Protein AF-A0A8T5NN42-F1 (afdb_monomer)

pLDDT: mean 86.15, std 8.55, range [51.5, 96.31]

Solvent-accessible surface area (backbone atoms only — not comparable to full-atom values): 7713 Å² total; per-residue (Å²): 134,87,83,85,78,78,65,59,69,64,48,54,52,52,51,57,55,68,72,43,91,80,88,85,88,87,84,92,82,79,70,90,89,78,46,66,70,55,53,52,54,62,69,44,69,90,48,98,75,86,89,78,84,81,63,93,73,48,69,67,55,44,53,50,51,51,52,56,60,54,53,74,73,54,94,64,62,76,91,77,63,83,87,82,53,72,48,76,41,84,68,73,97,70,81,59,94,87,35,51,68,40,32,49,75,56,47,57,68,72,76,109

Sequence (112 aa):
MFLFINRKDETDFLEERYNKPGFDFFVIYGRRRVGKTELIKNFIKNKPHIYMLCNKGGTAANVLRLKQEKAKFVNWNNKNRKEHYAVVAKSFSVRTGHARCIDIKELDNLLA

Radius of gyration: 18.8 Å; Cα contacts (8 Å, |Δi|>4): 62; chains: 1; bounding box: 37×49×45 Å

Foldseek 3Di:
DDDDDDPPVVLVVLVVVVPDPDDDDDDDDDDPPPCSVVSVCVSCVPPDDQDADDDPPDDVVRVQVSVVSVVVPDPDPVVDDDDAAEDEDCDDPDDDPRHHYAHPVNVVVVVD

Secondary structure (DSSP, 8-state):
-----S-HHHHHHHHHHHHSSS--------STTSSHHHHHHHHHTTS--------SSHHHHHHHHHHHHHHTT--SSTTTPPP--EEEES--SS--TTSEEEEHHHHHHHH-

Structure (mmCIF, N/CA/C/O backbone):
data_AF-A0A8T5NN42-F1
#
_entry.id   AF-A0A8T5NN42-F1
#
loop_
_atom_site.group_PDB
_atom_site.id
_atom_site.type_symbol
_atom_site.label_atom_id
_atom_site.label_alt_id
_atom_site.label_comp_id
_atom_site.label_asym_id
_atom_site.label_entity_id
_atom_site.label_seq_id
_atom_site.pdbx_PDB_ins_code
_atom_site.Cartn_x
_atom_site.Cartn_y
_atom_site.Cartn_z
_atom_site.occupancy
_atom_site.B_iso_or_equiv
_atom_site.auth_seq_id
_atom_site.auth_comp_id
_atom_site.auth_asym_id
_atom_site.auth_atom_id
_atom_site.pdbx_PDB_model_num
ATOM 1 N N . MET A 1 1 ? -11.158 23.671 -0.824 1.00 51.50 1 MET A N 1
ATOM 2 C CA . MET A 1 1 ? -11.292 22.367 -1.511 1.00 51.50 1 MET A CA 1
ATOM 3 C C . MET A 1 1 ? -10.580 22.490 -2.848 1.00 51.50 1 MET A C 1
ATOM 5 O O . MET A 1 1 ? -10.953 23.364 -3.614 1.00 51.50 1 MET A O 1
ATOM 9 N N . PHE A 1 2 ? -9.502 21.737 -3.084 1.00 58.00 2 PHE A N 1
ATOM 10 C CA . PHE A 1 2 ? -8.779 21.796 -4.361 1.00 58.00 2 PHE A CA 1
ATOM 11 C C . PHE A 1 2 ? -9.553 21.011 -5.427 1.00 58.00 2 PHE A C 1
ATOM 13 O O . PHE A 1 2 ? -9.952 19.874 -5.178 1.00 58.00 2 PHE A O 1
ATOM 20 N N . LEU A 1 3 ? -9.793 21.636 -6.581 1.00 77.19 3 LEU A N 1
ATOM 21 C CA . LEU A 1 3 ? -10.424 21.017 -7.745 1.00 77.19 3 LEU A CA 1
ATOM 22 C C . LEU A 1 3 ? -9.400 20.111 -8.450 1.00 77.19 3 LEU A C 1
ATOM 24 O O . LEU A 1 3 ? -8.334 20.586 -8.841 1.00 77.19 3 LEU A O 1
ATOM 28 N N . PHE A 1 4 ? -9.709 18.821 -8.606 1.00 85.56 4 PHE A N 1
ATOM 29 C CA . PHE A 1 4 ? -8.912 17.897 -9.420 1.00 85.56 4 PHE A CA 1
ATOM 30 C C . PHE A 1 4 ? -9.387 17.994 -10.873 1.00 85.56 4 PHE A C 1
ATOM 32 O O . PHE A 1 4 ? -10.545 17.707 -11.163 1.00 85.56 4 PHE A O 1
ATOM 39 N N . ILE A 1 5 ? -8.517 18.469 -11.766 1.00 87.19 5 ILE A N 1
ATOM 40 C CA . ILE A 1 5 ? -8.854 18.766 -13.165 1.00 87.19 5 ILE A CA 1
ATOM 41 C C . ILE A 1 5 ? -8.226 17.708 -14.077 1.00 87.19 5 ILE A C 1
ATOM 43 O O . ILE A 1 5 ? -7.063 17.344 -13.888 1.00 87.19 5 ILE A O 1
ATOM 47 N N . ASN A 1 6 ? -8.964 17.315 -15.123 1.00 90.94 6 ASN A N 1
ATOM 48 C CA . ASN A 1 6 ? -8.556 16.316 -16.118 1.00 90.94 6 ASN A CA 1
ATOM 49 C C . ASN A 1 6 ? -8.407 14.903 -15.501 1.00 90.94 6 ASN A C 1
ATOM 51 O O . ASN A 1 6 ? -8.861 14.671 -14.383 1.00 90.94 6 ASN A O 1
ATOM 55 N N . ARG A 1 7 ? -7.801 13.955 -16.232 1.00 94.06 7 ARG A N 1
ATOM 56 C CA . ARG A 1 7 ? -7.585 12.551 -15.829 1.00 94.06 7 ARG A CA 1
ATOM 57 C C . ARG A 1 7 ? -8.864 11.723 -15.690 1.00 94.06 7 ARG A C 1
ATOM 59 O O . ARG A 1 7 ? -8.936 10.835 -14.839 1.00 94.06 7 ARG A O 1
ATOM 66 N N . LYS A 1 8 ? -9.892 12.052 -16.478 1.00 94.06 8 LYS A N 1
ATOM 67 C CA . LYS A 1 8 ? -11.183 11.362 -16.418 1.00 94.06 8 LYS A CA 1
ATOM 68 C C . LYS A 1 8 ? -11.018 9.885 -16.769 1.00 94.06 8 LYS A C 1
ATOM 70 O O . LYS A 1 8 ? -11.383 9.051 -15.957 1.00 94.06 8 LYS A O 1
ATOM 75 N N . ASP A 1 9 ? -10.349 9.585 -17.879 1.00 95.38 9 ASP A N 1
ATOM 76 C CA . ASP A 1 9 ? -10.142 8.209 -18.338 1.00 95.38 9 ASP A CA 1
ATOM 77 C C . ASP A 1 9 ? -9.370 7.365 -17.311 1.00 95.38 9 ASP A C 1
ATOM 79 O O . ASP A 1 9 ? -9.771 6.246 -16.998 1.00 95.38 9 ASP A O 1
ATOM 83 N N . GLU A 1 10 ? -8.287 7.896 -16.724 1.00 95.88 10 GLU A N 1
ATOM 84 C CA . GLU A 1 10 ? -7.537 7.163 -15.697 1.00 95.88 10 GLU A CA 1
ATOM 85 C C . GLU A 1 10 ? -8.329 6.995 -14.398 1.00 95.88 10 GLU A C 1
ATOM 87 O O . GLU A 1 10 ? -8.187 5.975 -13.725 1.00 95.88 10 GLU A O 1
ATOM 92 N N . THR A 1 11 ? -9.143 7.986 -14.027 1.00 94.75 11 THR A N 1
ATOM 93 C CA . THR A 1 11 ? -9.990 7.905 -12.831 1.00 94.75 11 THR A CA 1
ATOM 94 C C . THR A 1 11 ? -11.099 6.880 -13.037 1.00 94.75 11 THR A C 1
ATOM 96 O O . THR A 1 11 ? -11.238 5.983 -12.211 1.00 94.75 11 THR A O 1
ATOM 99 N N . ASP A 1 12 ? -11.817 6.954 -14.158 1.00 95.56 12 ASP A N 1
ATOM 100 C CA . ASP A 1 12 ? -12.903 6.039 -14.514 1.00 95.56 12 ASP A CA 1
ATOM 101 C C . ASP A 1 12 ? -12.386 4.593 -14.592 1.00 95.56 12 ASP A C 1
ATOM 103 O O . ASP A 1 12 ? -12.996 3.692 -14.019 1.00 95.56 12 ASP A O 1
ATOM 107 N N . PHE A 1 13 ? -11.202 4.377 -15.180 1.00 95.56 13 PHE A N 1
ATOM 108 C CA . PHE A 1 13 ? -10.538 3.071 -15.182 1.00 95.56 13 PHE A CA 1
ATOM 109 C C . PHE A 1 13 ? -10.274 2.547 -13.761 1.00 95.56 13 PHE A C 1
ATOM 111 O O . PHE A 1 13 ? -10.570 1.391 -13.458 1.00 95.56 13 PHE A O 1
ATOM 118 N N . LEU A 1 14 ? -9.718 3.374 -12.868 1.00 95.69 14 LEU A N 1
ATOM 119 C CA . LEU A 1 14 ? -9.429 2.957 -11.492 1.00 95.69 14 LEU A CA 1
ATOM 120 C C . LEU A 1 14 ? -10.711 2.669 -10.692 1.00 95.69 14 LEU A C 1
ATOM 122 O O . LEU A 1 14 ? -10.729 1.718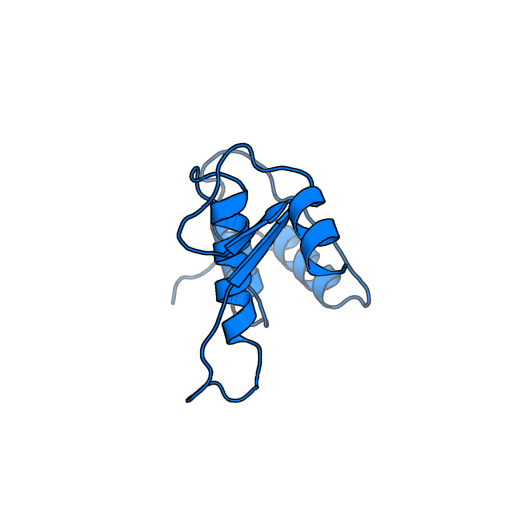 -9.910 1.00 95.69 14 LEU A O 1
ATOM 126 N N . GLU A 1 15 ? -11.777 3.453 -10.882 1.00 95.56 15 GLU A N 1
ATOM 127 C CA . GLU A 1 15 ? -13.084 3.214 -10.250 1.00 95.56 15 GLU A CA 1
ATOM 128 C C . GLU A 1 15 ? -13.736 1.927 -10.757 1.00 95.56 15 GLU A C 1
ATOM 130 O O . GLU A 1 15 ? -14.215 1.119 -9.961 1.00 95.56 15 GLU A O 1
ATOM 135 N N . GLU A 1 16 ? -13.737 1.705 -12.072 1.00 96.00 16 GLU A N 1
ATOM 136 C CA . GLU A 1 16 ? -14.290 0.494 -12.676 1.00 96.00 16 GLU A CA 1
ATOM 137 C C . GLU A 1 16 ? -13.622 -0.752 -12.089 1.00 96.00 16 GLU A C 1
ATOM 139 O O . GLU A 1 16 ? -14.295 -1.703 -11.691 1.00 96.00 16 GLU A O 1
ATOM 144 N N . ARG A 1 17 ? -12.290 -0.732 -11.985 1.00 95.81 17 ARG A N 1
ATOM 145 C CA . ARG A 1 17 ? -11.527 -1.840 -11.413 1.00 95.81 17 ARG A CA 1
ATOM 146 C C . ARG A 1 17 ? -11.755 -2.020 -9.918 1.00 95.81 17 ARG A C 1
ATOM 148 O O . ARG A 1 17 ? -11.900 -3.149 -9.470 1.00 95.81 17 ARG A O 1
ATOM 155 N N . TYR A 1 18 ? -11.837 -0.933 -9.154 1.00 95.06 18 TYR A N 1
ATOM 156 C CA . TYR A 1 18 ? -12.109 -1.000 -7.716 1.00 95.06 18 TYR A CA 1
ATOM 157 C C . TYR A 1 18 ? -13.461 -1.644 -7.389 1.00 95.06 18 TYR A C 1
ATOM 159 O O . TYR A 1 18 ? -13.580 -2.342 -6.385 1.00 95.06 18 TYR A O 1
ATOM 167 N N . ASN A 1 19 ? -14.471 -1.417 -8.232 1.00 94.88 19 ASN A N 1
ATOM 168 C CA . ASN A 1 19 ? -15.818 -1.950 -8.031 1.00 94.88 19 ASN A CA 1
ATOM 169 C C . ASN A 1 19 ? -15.992 -3.390 -8.542 1.00 94.88 19 ASN A C 1
ATOM 171 O O . ASN A 1 19 ? -17.017 -4.017 -8.269 1.00 94.88 19 ASN A O 1
ATOM 175 N N . LYS A 1 20 ? -15.017 -3.931 -9.282 1.00 96.31 20 LYS A N 1
ATOM 176 C CA . LYS A 1 20 ? -15.047 -5.323 -9.736 1.00 96.31 20 LYS A CA 1
ATOM 177 C C . LYS A 1 20 ? -14.664 -6.273 -8.595 1.00 96.31 20 LYS A C 1
ATOM 179 O O . LYS A 1 20 ? -13.766 -5.969 -7.811 1.00 96.31 20 LYS A O 1
ATOM 184 N N . PRO A 1 21 ? -15.313 -7.446 -8.497 1.00 94.50 21 PRO A N 1
ATOM 185 C CA . PRO A 1 21 ? -14.908 -8.456 -7.534 1.00 94.50 21 PRO A CA 1
ATOM 186 C C . PRO A 1 21 ? -13.530 -9.015 -7.903 1.00 94.50 21 PRO A C 1
ATOM 188 O O . PRO A 1 21 ? -13.226 -9.230 -9.076 1.00 94.50 21 PRO A O 1
ATOM 191 N N . GLY A 1 22 ? -12.722 -9.313 -6.889 1.00 94.06 22 GLY A N 1
ATOM 192 C CA . GLY A 1 22 ? -11.399 -9.908 -7.058 1.00 94.06 22 GLY A CA 1
ATOM 193 C C . GLY A 1 22 ? -10.261 -8.980 -6.642 1.00 94.06 22 GLY A C 1
ATOM 194 O O . GLY A 1 22 ? -10.466 -7.945 -6.013 1.00 94.06 22 GLY A O 1
ATOM 195 N N . PHE A 1 23 ? -9.038 -9.410 -6.946 1.00 93.81 23 PHE A N 1
ATOM 196 C CA . PHE A 1 23 ? -7.821 -8.659 -6.666 1.00 93.81 23 PHE A CA 1
ATOM 197 C C . PHE A 1 23 ? -7.241 -8.118 -7.967 1.00 93.81 23 PHE A C 1
ATOM 199 O O . PHE A 1 23 ? -7.008 -8.881 -8.902 1.00 93.81 23 PHE A O 1
ATOM 206 N N . ASP A 1 24 ? -6.934 -6.825 -7.972 1.00 93.94 24 ASP A N 1
ATOM 207 C CA . ASP A 1 24 ? -6.219 -6.166 -9.054 1.00 93.94 24 ASP A CA 1
ATOM 208 C C . ASP A 1 24 ? -4.924 -5.526 -8.537 1.00 93.94 24 ASP A C 1
ATOM 210 O O . ASP A 1 24 ? -4.870 -4.944 -7.449 1.00 93.94 24 ASP A O 1
ATOM 214 N N . PHE A 1 25 ? -3.874 -5.601 -9.356 1.00 94.31 25 PHE A N 1
ATOM 215 C CA . PHE A 1 25 ? -2.586 -4.969 -9.095 1.00 94.31 25 PHE A CA 1
ATOM 216 C C . PHE A 1 25 ? -2.237 -3.985 -10.212 1.00 94.31 25 PHE A C 1
ATOM 218 O O . PHE A 1 25 ? -2.161 -4.360 -11.381 1.00 94.31 25 PHE A O 1
ATOM 225 N N . PHE A 1 26 ? -1.973 -2.730 -9.840 1.00 92.44 26 PHE A N 1
ATOM 226 C CA . PHE A 1 26 ? -1.668 -1.654 -10.783 1.00 92.44 26 PHE A CA 1
ATOM 227 C C . PHE A 1 26 ? -0.279 -1.069 -10.558 1.00 92.44 26 PHE A C 1
ATOM 229 O O . PHE A 1 26 ? 0.143 -0.821 -9.428 1.00 92.44 26 PHE A O 1
ATOM 236 N N . VAL A 1 27 ? 0.391 -0.745 -11.663 1.00 93.19 27 VAL A N 1
ATOM 237 C CA . VAL A 1 27 ? 1.631 0.035 -11.670 1.00 93.19 27 VAL A CA 1
ATOM 238 C C . VAL A 1 27 ? 1.366 1.357 -12.384 1.00 93.19 27 VAL A C 1
ATOM 240 O O . VAL A 1 27 ? 1.197 1.394 -13.599 1.00 93.19 27 VAL A O 1
ATOM 243 N N . ILE A 1 28 ? 1.352 2.462 -11.636 1.00 93.62 28 ILE A N 1
ATOM 244 C CA . ILE A 1 28 ? 1.175 3.812 -12.192 1.00 93.62 28 ILE A CA 1
ATOM 245 C C . ILE A 1 28 ? 2.554 4.450 -12.386 1.00 93.62 28 ILE A C 1
ATOM 247 O O . ILE A 1 28 ? 3.235 4.811 -11.422 1.00 93.62 28 ILE A O 1
ATOM 251 N N . TYR A 1 29 ? 2.969 4.627 -13.640 1.00 95.31 29 TYR A N 1
ATOM 252 C CA . TYR A 1 29 ? 4.289 5.146 -14.009 1.00 95.31 29 TYR A CA 1
ATOM 253 C C . TYR A 1 29 ? 4.198 6.376 -14.926 1.00 95.31 29 TYR A C 1
ATOM 255 O O . TYR A 1 29 ? 3.125 6.787 -15.353 1.00 95.31 29 TYR A O 1
ATOM 263 N N . GLY A 1 30 ? 5.330 7.053 -15.148 1.00 94.75 30 GLY A N 1
ATOM 264 C CA . GLY A 1 30 ? 5.414 8.233 -16.019 1.00 94.75 30 GLY A CA 1
ATOM 265 C C . GLY A 1 30 ? 6.442 9.262 -15.548 1.00 94.75 30 GLY A C 1
ATOM 266 O O . GLY A 1 30 ? 7.066 9.099 -14.495 1.00 94.75 30 GLY A O 1
ATOM 267 N N . ARG A 1 31 ? 6.588 10.375 -16.277 1.00 95.88 31 ARG A N 1
ATOM 268 C CA . ARG A 1 31 ? 7.576 11.436 -15.986 1.00 95.88 31 ARG A CA 1
ATOM 269 C C . ARG A 1 31 ? 7.377 12.084 -14.607 1.00 95.88 31 ARG A C 1
ATOM 271 O O . ARG A 1 31 ? 6.298 12.036 -14.008 1.00 95.88 31 ARG A O 1
ATOM 278 N N . ARG A 1 32 ? 8.429 12.697 -14.060 1.00 93.56 32 ARG A N 1
ATOM 279 C CA . ARG A 1 32 ? 8.352 13.416 -12.777 1.00 93.56 32 ARG A CA 1
ATOM 280 C C . ARG A 1 32 ? 7.368 14.589 -12.894 1.00 93.56 32 ARG A C 1
ATOM 282 O O . ARG A 1 32 ? 7.387 15.289 -13.895 1.00 93.56 32 ARG A O 1
ATOM 289 N N . ARG A 1 33 ? 6.551 14.812 -11.857 1.00 92.56 33 ARG A N 1
ATOM 290 C CA . ARG A 1 33 ? 5.572 15.918 -11.744 1.00 92.56 33 ARG A CA 1
ATOM 291 C C . ARG A 1 33 ? 4.352 15.887 -12.681 1.00 92.56 33 ARG A C 1
ATOM 293 O O . ARG A 1 33 ? 3.594 16.839 -12.681 1.00 92.56 33 ARG A O 1
ATOM 300 N N . VAL A 1 34 ? 4.070 14.781 -13.371 1.00 94.00 34 VAL A N 1
ATOM 301 C CA . VAL A 1 34 ? 2.837 14.646 -14.190 1.00 94.00 34 VAL A CA 1
ATOM 302 C C . VAL A 1 34 ? 1.541 14.442 -13.379 1.00 94.00 34 VAL A C 1
ATOM 304 O O . VAL A 1 34 ? 0.503 14.136 -13.953 1.00 94.00 34 VAL A O 1
ATOM 307 N N . GLY A 1 35 ? 1.592 14.549 -12.048 1.00 93.19 35 GLY A N 1
ATOM 308 C CA . GLY A 1 35 ? 0.404 14.427 -11.192 1.00 93.19 35 GLY A CA 1
ATOM 309 C C . GLY A 1 35 ? 0.027 13.009 -10.744 1.00 93.19 35 GLY A C 1
ATOM 310 O O . GLY A 1 35 ? -1.028 12.841 -10.154 1.00 93.19 35 GLY A O 1
ATOM 311 N N . LYS A 1 36 ? 0.878 11.988 -10.938 1.00 95.00 36 LYS A N 1
ATOM 312 C CA . LYS A 1 36 ? 0.583 10.593 -10.515 1.00 95.00 36 LYS A CA 1
ATOM 313 C C . LYS A 1 36 ? 0.192 10.465 -9.040 1.00 95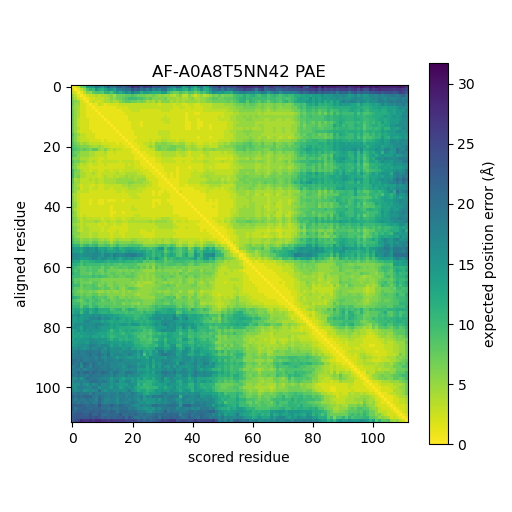.00 36 LYS A C 1
ATOM 315 O O . LYS A 1 36 ? -0.764 9.785 -8.701 1.00 95.00 36 LYS A O 1
ATOM 320 N N . THR A 1 37 ? 0.950 11.115 -8.158 1.00 92.38 37 THR A N 1
ATOM 321 C CA . THR A 1 37 ? 0.669 11.100 -6.716 1.00 92.38 37 THR A CA 1
ATOM 322 C C . THR A 1 37 ? -0.671 11.756 -6.407 1.00 92.38 37 THR A C 1
ATOM 324 O O . THR A 1 37 ? -1.374 11.290 -5.521 1.00 92.38 37 THR A O 1
ATOM 327 N N . GLU A 1 38 ? -1.027 12.806 -7.146 1.00 93.56 38 GLU A N 1
ATOM 328 C CA . GLU A 1 38 ? -2.296 13.503 -6.957 1.00 93.56 38 GLU A CA 1
ATOM 329 C C . GLU A 1 38 ? -3.475 12.662 -7.452 1.00 93.56 38 GLU A C 1
ATOM 331 O O . GLU A 1 38 ? -4.471 12.555 -6.747 1.00 93.56 38 GLU A O 1
ATOM 336 N N . LEU A 1 39 ? -3.317 11.968 -8.586 1.00 94.75 39 LEU A N 1
ATOM 337 C CA . LEU A 1 39 ? -4.291 10.991 -9.080 1.00 94.75 39 LEU A CA 1
ATOM 338 C C . LEU A 1 39 ? -4.593 9.920 -8.023 1.00 94.75 39 LEU A C 1
ATOM 340 O O . LEU A 1 39 ? -5.752 9.701 -7.687 1.00 94.75 39 LEU A O 1
ATOM 344 N N . ILE A 1 40 ? -3.554 9.303 -7.445 1.00 94.62 40 ILE A N 1
ATOM 345 C CA . ILE A 1 40 ? -3.720 8.276 -6.404 1.00 94.62 40 ILE A CA 1
ATOM 346 C C . ILE A 1 40 ? -4.418 8.857 -5.170 1.00 94.62 40 ILE A C 1
ATOM 348 O O . ILE A 1 40 ? -5.364 8.258 -4.668 1.00 94.62 40 ILE A O 1
ATOM 352 N N . LYS A 1 41 ? -3.974 10.023 -4.680 1.00 93.44 41 LYS A N 1
ATOM 353 C CA . LYS A 1 41 ? -4.568 10.674 -3.503 1.00 93.44 41 LYS A CA 1
ATOM 354 C C . LYS A 1 41 ? -6.038 11.021 -3.709 1.00 93.44 41 LYS A C 1
ATOM 356 O O . LYS A 1 41 ? -6.823 10.855 -2.780 1.00 93.44 41 LYS A O 1
ATOM 361 N N . ASN A 1 42 ? -6.403 11.495 -4.897 1.00 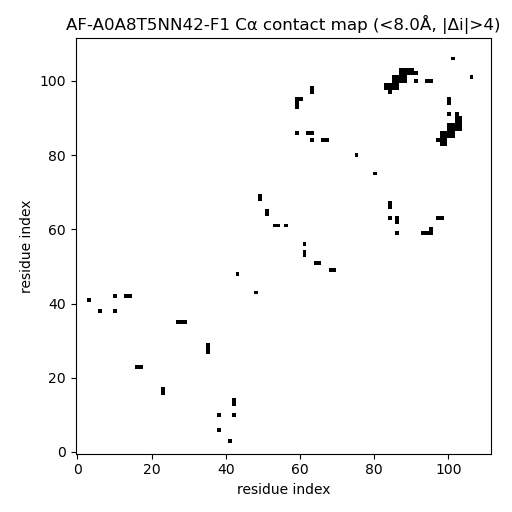93.94 42 ASN A N 1
ATOM 362 C CA . ASN A 1 42 ? -7.789 11.808 -5.208 1.00 93.94 42 ASN A CA 1
ATOM 363 C C . ASN A 1 42 ? -8.641 10.533 -5.283 1.00 93.94 42 ASN A C 1
ATOM 365 O O . ASN A 1 42 ? -9.677 10.457 -4.629 1.00 93.94 42 ASN A O 1
ATOM 369 N N . PHE A 1 43 ? -8.155 9.504 -5.986 1.00 94.25 43 PHE A N 1
ATOM 370 C CA . PHE A 1 43 ? -8.834 8.213 -6.119 1.00 94.25 43 PHE A CA 1
ATOM 371 C C . PHE A 1 43 ? -9.133 7.553 -4.760 1.00 94.25 43 PHE A C 1
ATOM 373 O O . PHE A 1 43 ? -10.244 7.077 -4.530 1.00 94.25 43 PHE A O 1
ATOM 380 N N . ILE A 1 44 ? -8.179 7.548 -3.824 1.00 94.56 44 ILE A N 1
ATOM 381 C CA . ILE A 1 44 ? -8.349 6.864 -2.529 1.00 94.56 44 ILE A CA 1
ATOM 382 C C . ILE A 1 44 ? -9.142 7.669 -1.489 1.00 94.56 44 ILE A C 1
ATOM 384 O O . ILE A 1 44 ? -9.564 7.101 -0.485 1.00 94.56 44 ILE A O 1
ATOM 388 N N . LYS A 1 45 ? -9.347 8.979 -1.690 1.00 91.81 45 LYS A N 1
ATOM 389 C CA . LYS A 1 45 ? -9.812 9.925 -0.656 1.00 91.81 45 LYS A CA 1
ATOM 390 C C . LYS A 1 45 ? -11.070 9.482 0.101 1.00 91.81 45 LYS A C 1
ATOM 392 O O . LYS A 1 45 ? -11.142 9.681 1.308 1.00 91.81 45 LYS A O 1
ATOM 397 N N . ASN A 1 46 ? -12.030 8.878 -0.595 1.00 90.44 46 ASN A N 1
ATOM 398 C CA . ASN A 1 46 ? -13.316 8.455 -0.028 1.00 90.44 46 ASN A CA 1
ATOM 399 C C . ASN A 1 46 ? -13.452 6.928 0.062 1.00 90.44 46 ASN A C 1
ATOM 401 O O . ASN A 1 46 ? -14.562 6.405 0.103 1.00 90.44 46 ASN A O 1
ATOM 405 N N . LYS A 1 47 ? -12.330 6.205 0.056 1.00 93.69 47 LYS A N 1
ATOM 406 C CA . LYS A 1 47 ? -12.297 4.741 0.081 1.00 93.69 47 LYS A CA 1
ATOM 407 C C . LYS A 1 47 ? -11.519 4.249 1.297 1.00 93.69 47 LYS A C 1
ATOM 409 O O . LYS A 1 47 ? -10.555 4.909 1.685 1.00 93.69 47 LYS A O 1
ATOM 414 N N . PRO A 1 48 ? -11.853 3.092 1.888 1.00 90.75 48 PRO A N 1
ATOM 415 C CA . PRO A 1 48 ? -10.977 2.442 2.856 1.00 90.75 48 PRO A CA 1
ATOM 416 C C . PRO A 1 48 ? -9.628 2.123 2.199 1.00 90.75 48 PRO A C 1
ATOM 418 O O . PRO A 1 48 ? -9.571 1.388 1.215 1.00 90.75 48 PRO A O 1
ATOM 421 N N . HIS A 1 49 ? -8.541 2.698 2.711 1.00 91.38 49 HIS A N 1
ATOM 422 C CA . HIS A 1 49 ? -7.219 2.538 2.112 1.00 91.38 49 HIS A CA 1
ATOM 423 C C . HIS A 1 49 ? -6.099 2.613 3.150 1.00 91.38 49 HIS A C 1
ATOM 425 O O . HIS A 1 49 ? -6.2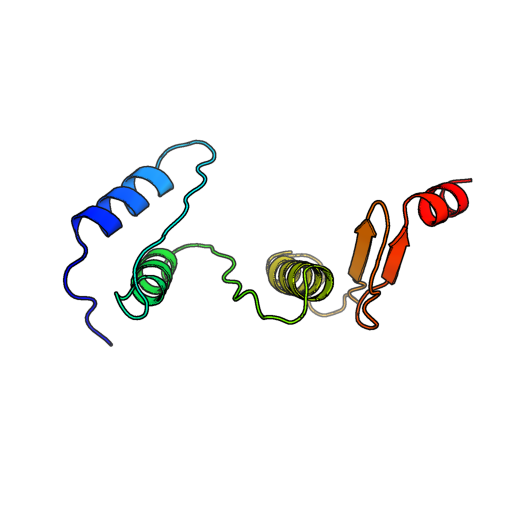22 3.259 4.189 1.00 91.38 49 HIS A O 1
ATOM 431 N N . ILE A 1 50 ? -4.966 1.997 2.815 1.00 90.06 50 ILE A N 1
ATOM 432 C CA . ILE A 1 50 ? -3.686 2.210 3.492 1.00 90.06 50 ILE A CA 1
ATOM 433 C C . ILE A 1 50 ? -2.783 2.937 2.498 1.00 90.06 50 ILE A C 1
ATOM 435 O O . ILE A 1 50 ? -2.416 2.378 1.466 1.00 90.06 50 ILE A O 1
ATOM 439 N N . TYR A 1 51 ? -2.431 4.190 2.791 1.00 88.75 51 TYR A N 1
ATOM 440 C CA . TYR A 1 51 ? -1.500 4.964 1.971 1.00 88.75 51 TYR A CA 1
ATOM 441 C C . TYR A 1 51 ? -0.102 4.927 2.579 1.00 88.75 51 TYR A C 1
ATOM 443 O O . TYR A 1 51 ? 0.107 5.337 3.721 1.00 88.75 51 TYR A O 1
ATOM 451 N N . MET A 1 52 ? 0.877 4.483 1.795 1.00 85.38 52 MET A N 1
ATOM 452 C CA . MET A 1 52 ? 2.258 4.383 2.239 1.00 85.38 52 MET A CA 1
ATOM 453 C C . MET A 1 52 ? 3.208 5.029 1.235 1.00 85.38 52 MET A C 1
ATOM 455 O O . MET A 1 52 ? 3.197 4.718 0.047 1.00 85.38 52 MET A O 1
ATOM 459 N N . LEU A 1 53 ? 4.083 5.900 1.738 1.00 83.31 53 LEU A N 1
ATOM 460 C CA . LEU A 1 53 ? 5.177 6.469 0.963 1.00 83.31 53 LEU A CA 1
ATOM 461 C C . LEU A 1 53 ? 6.466 5.707 1.272 1.00 83.31 53 LEU A C 1
ATOM 463 O O . LEU A 1 53 ? 7.030 5.854 2.359 1.00 83.31 53 LEU A O 1
ATOM 467 N N . CYS A 1 54 ? 6.927 4.903 0.314 1.00 78.50 54 CYS A N 1
ATOM 468 C CA . CYS A 1 54 ? 8.223 4.242 0.412 1.00 78.50 54 CYS A CA 1
ATOM 469 C C . CYS A 1 54 ? 9.331 5.297 0.371 1.00 78.50 54 CYS A C 1
ATOM 471 O O . CYS A 1 54 ? 9.407 6.098 -0.564 1.00 78.50 54 CYS A O 1
ATOM 473 N N . ASN A 1 55 ? 10.186 5.309 1.389 1.00 75.00 55 ASN A N 1
ATOM 474 C CA . ASN A 1 55 ? 11.358 6.177 1.423 1.00 75.00 55 ASN A CA 1
ATOM 475 C C . ASN A 1 55 ? 12.629 5.376 1.091 1.00 75.00 55 ASN A C 1
ATOM 477 O O . ASN A 1 55 ? 12.602 4.151 0.950 1.00 75.00 55 ASN A O 1
ATOM 481 N N . LYS A 1 56 ? 13.765 6.075 0.986 1.00 75.69 56 LYS A N 1
ATOM 482 C CA . LYS A 1 56 ? 15.082 5.462 0.746 1.00 75.69 56 LYS A CA 1
ATOM 483 C C . LYS A 1 56 ? 15.634 4.678 1.954 1.00 75.69 56 LYS A C 1
ATOM 485 O O . LYS A 1 56 ? 16.755 4.199 1.883 1.00 75.69 56 LYS A O 1
ATOM 490 N N . GLY A 1 57 ? 14.875 4.525 3.043 1.00 67.00 57 GLY A N 1
ATOM 491 C CA . GLY A 1 57 ? 15.299 3.867 4.287 1.00 67.00 57 GLY A CA 1
ATOM 492 C C . GLY A 1 57 ? 15.378 2.336 4.228 1.00 67.00 57 GLY A C 1
ATOM 493 O O . GLY A 1 57 ? 15.483 1.694 5.268 1.00 67.00 57 GLY A O 1
ATOM 494 N N . GLY A 1 58 ? 15.314 1.740 3.033 1.00 74.06 58 GLY A N 1
ATOM 495 C CA . GLY A 1 58 ? 15.400 0.294 2.824 1.00 74.06 58 GLY A CA 1
ATOM 496 C C . GLY A 1 58 ? 14.091 -0.469 3.068 1.00 74.06 58 GLY A C 1
ATOM 497 O O . GLY A 1 58 ? 13.118 0.041 3.628 1.00 74.06 58 GLY A O 1
ATOM 498 N N . THR A 1 59 ? 14.052 -1.723 2.610 1.00 74.38 59 THR A N 1
ATOM 499 C CA . THR A 1 59 ? 12.847 -2.571 2.630 1.00 74.38 59 THR A CA 1
ATOM 500 C C . THR A 1 59 ? 12.327 -2.822 4.042 1.00 74.38 59 THR A C 1
ATOM 502 O O . THR A 1 59 ? 11.126 -2.716 4.265 1.00 74.38 59 THR A O 1
ATOM 505 N N . ALA A 1 60 ? 13.203 -3.099 5.012 1.00 73.38 60 ALA A N 1
ATOM 506 C CA . ALA A 1 60 ? 12.792 -3.424 6.380 1.00 73.38 60 ALA A CA 1
ATOM 507 C C . ALA A 1 60 ? 12.042 -2.266 7.062 1.00 73.38 60 ALA A C 1
ATOM 509 O O . ALA A 1 60 ? 10.979 -2.477 7.646 1.00 73.38 60 ALA A O 1
ATOM 510 N N . ALA A 1 61 ? 12.549 -1.035 6.932 1.00 76.19 61 ALA A N 1
ATOM 511 C CA . ALA A 1 61 ? 11.900 0.153 7.486 1.00 76.19 61 ALA A CA 1
ATOM 512 C C . ALA A 1 61 ? 10.536 0.413 6.827 1.00 76.19 61 ALA A C 1
ATOM 514 O O . ALA A 1 61 ? 9.554 0.711 7.505 1.00 76.19 61 ALA A O 1
ATOM 515 N N . ASN A 1 62 ? 10.462 0.237 5.505 1.00 81.00 62 ASN A N 1
ATOM 516 C CA . ASN A 1 62 ? 9.220 0.351 4.751 1.00 81.00 62 ASN A CA 1
ATOM 517 C C . ASN A 1 62 ? 8.195 -0.717 5.199 1.00 81.00 62 ASN A C 1
ATOM 519 O O . ASN A 1 62 ? 7.061 -0.380 5.535 1.00 81.00 62 ASN A O 1
ATOM 523 N N . VAL A 1 63 ? 8.592 -1.988 5.303 1.00 81.94 63 VAL A N 1
ATOM 524 C CA . VAL A 1 63 ? 7.712 -3.074 5.774 1.00 81.94 63 VAL A CA 1
ATOM 525 C C . VAL A 1 63 ? 7.206 -2.811 7.190 1.00 81.94 63 VAL A C 1
ATOM 527 O O . VAL A 1 63 ? 6.023 -3.008 7.462 1.00 81.94 63 VAL A O 1
ATOM 530 N N . LEU A 1 64 ? 8.067 -2.344 8.094 1.00 82.50 64 LEU A N 1
ATOM 531 C CA . LEU A 1 64 ? 7.650 -2.016 9.452 1.00 82.50 64 LEU A CA 1
ATOM 532 C C . LEU A 1 64 ? 6.602 -0.901 9.469 1.00 82.50 64 LEU A C 1
ATOM 534 O O . LEU A 1 64 ? 5.566 -1.041 10.117 1.00 82.50 64 LEU A O 1
ATOM 538 N N . ARG A 1 65 ? 6.834 0.172 8.709 1.00 83.88 65 ARG A N 1
ATOM 539 C CA . ARG A 1 65 ? 5.876 1.271 8.593 1.00 83.88 65 ARG A CA 1
ATOM 540 C C . ARG A 1 65 ? 4.527 0.786 8.062 1.00 83.88 65 ARG A C 1
ATOM 542 O O . ARG A 1 65 ? 3.493 1.177 8.591 1.00 83.88 65 ARG A O 1
ATOM 549 N N . LEU A 1 66 ? 4.526 -0.107 7.070 1.00 86.06 66 LEU A N 1
ATOM 550 C CA . LEU A 1 66 ? 3.293 -0.722 6.574 1.00 86.06 66 LEU A CA 1
ATOM 551 C C . LEU A 1 66 ? 2.555 -1.487 7.680 1.00 86.06 66 LEU A C 1
ATOM 553 O O . LEU A 1 66 ? 1.339 -1.357 7.807 1.00 86.06 66 LEU A O 1
ATOM 557 N N . LYS A 1 67 ? 3.279 -2.275 8.488 1.00 84.44 67 LYS A N 1
ATOM 558 C CA . LYS A 1 67 ? 2.685 -3.021 9.607 1.00 84.44 67 LYS A CA 1
ATOM 559 C C . LYS A 1 67 ? 2.064 -2.086 10.643 1.00 84.44 67 LYS A C 1
ATOM 561 O O . LYS A 1 67 ? 0.958 -2.364 11.096 1.00 84.44 67 LYS A O 1
ATOM 566 N N . GLN A 1 68 ? 2.739 -0.985 10.969 1.00 84.69 68 GLN A N 1
ATOM 567 C CA . GLN A 1 68 ? 2.237 0.029 11.899 1.00 84.69 68 GLN A CA 1
ATOM 568 C C . GLN A 1 68 ? 0.965 0.707 11.383 1.00 84.69 68 GLN A C 1
ATOM 570 O O . GLN A 1 68 ? -0.011 0.829 12.118 1.00 84.69 68 GLN A O 1
ATOM 575 N N . GLU A 1 69 ? 0.929 1.096 10.106 1.00 86.81 69 GLU A N 1
ATOM 576 C CA . GLU A 1 69 ? -0.281 1.676 9.513 1.00 86.81 69 GLU A CA 1
ATOM 577 C C . GLU A 1 69 ? -1.430 0.665 9.469 1.00 86.81 69 GLU A C 1
ATOM 579 O O . GLU A 1 69 ? -2.555 1.003 9.828 1.00 86.81 69 GLU A O 1
ATOM 584 N N . LYS A 1 70 ? -1.152 -0.596 9.116 1.00 87.50 70 LYS A N 1
ATOM 585 C CA . LYS A 1 70 ? -2.159 -1.665 9.106 1.00 87.50 70 LYS A CA 1
ATOM 586 C C . LYS A 1 70 ? -2.743 -1.926 10.498 1.00 87.50 70 LYS A C 1
ATOM 588 O O . LYS A 1 70 ? -3.948 -2.139 10.611 1.00 87.50 70 LYS A O 1
ATOM 593 N N . ALA A 1 71 ? -1.921 -1.906 11.549 1.00 86.69 71 ALA A N 1
ATOM 594 C CA . ALA A 1 71 ? -2.362 -2.185 12.917 1.00 86.69 71 ALA A CA 1
ATOM 595 C C . ALA A 1 71 ? -3.481 -1.236 13.382 1.00 86.69 71 ALA A C 1
ATOM 597 O O . ALA A 1 71 ? -4.404 -1.674 14.070 1.00 86.69 71 ALA A O 1
ATOM 598 N N . LYS A 1 72 ? -3.471 0.027 12.933 1.00 83.62 72 LYS A N 1
ATOM 599 C CA . LYS A 1 72 ? -4.505 1.029 13.256 1.00 83.62 72 LYS A CA 1
ATOM 600 C C . LYS A 1 72 ? -5.915 0.621 12.813 1.00 83.62 72 LYS A C 1
ATOM 602 O O . LYS A 1 72 ? -6.886 1.056 13.422 1.00 83.62 72 LYS A O 1
ATOM 607 N N . PHE A 1 73 ? -6.031 -0.224 11.788 1.00 85.50 73 PHE A N 1
ATOM 608 C CA . PHE A 1 73 ? -7.313 -0.707 11.266 1.00 85.50 73 PHE A CA 1
ATOM 609 C C . PHE A 1 73 ? -7.816 -1.979 11.967 1.00 85.50 73 PHE A C 1
ATOM 611 O O . PHE A 1 73 ? -8.927 -2.430 11.699 1.00 85.50 73 PHE A O 1
ATOM 618 N N . VAL A 1 74 ? -7.028 -2.571 12.870 1.00 86.81 74 VAL A N 1
ATOM 619 C CA . VAL A 1 74 ? -7.450 -3.734 13.660 1.00 86.81 74 VAL A CA 1
ATOM 620 C C . VAL A 1 74 ? -8.273 -3.255 14.853 1.00 86.81 74 VAL A C 1
ATOM 622 O O . VAL A 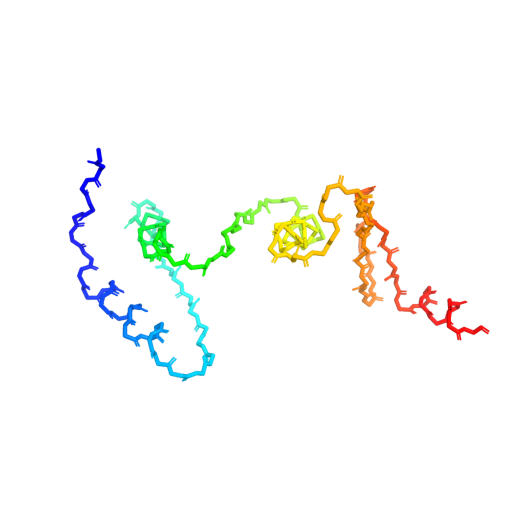1 74 ? -7.749 -2.546 15.713 1.00 86.81 74 VAL A O 1
ATOM 625 N N . ASN A 1 75 ? -9.541 -3.664 14.931 1.00 84.88 75 ASN A N 1
ATOM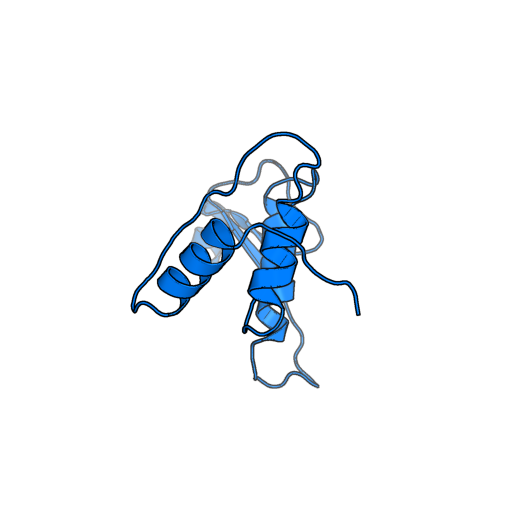 626 C CA . ASN A 1 75 ? -10.440 -3.320 16.034 1.00 84.88 75 ASN A CA 1
ATOM 627 C C . ASN A 1 75 ? -10.338 -4.341 17.179 1.00 84.88 75 ASN A C 1
ATOM 629 O O . ASN A 1 75 ? -11.175 -5.230 17.312 1.00 84.88 75 ASN A O 1
ATOM 633 N N . TRP A 1 76 ? -9.279 -4.242 17.986 1.00 84.25 76 TRP A N 1
ATOM 634 C CA . TRP A 1 76 ? -9.076 -5.135 19.126 1.00 84.25 76 TRP A CA 1
ATOM 635 C C . TRP A 1 76 ? -8.271 -4.452 20.229 1.00 84.25 76 TRP A C 1
ATOM 637 O O . TRP A 1 76 ? -7.083 -4.187 20.057 1.00 84.25 76 TRP A O 1
ATOM 647 N N . ASN A 1 77 ? -8.929 -4.171 21.360 1.00 85.69 77 ASN A N 1
ATOM 648 C CA . ASN A 1 77 ? -8.357 -3.567 22.570 1.00 85.69 77 ASN A CA 1
ATOM 649 C C . ASN A 1 77 ? -7.444 -2.343 22.318 1.00 85.69 77 ASN A C 1
ATOM 651 O O . ASN A 1 77 ? -6.436 -2.148 22.994 1.00 85.69 77 ASN A O 1
ATOM 655 N N . ASN A 1 78 ? -7.795 -1.495 21.347 1.00 83.56 78 ASN A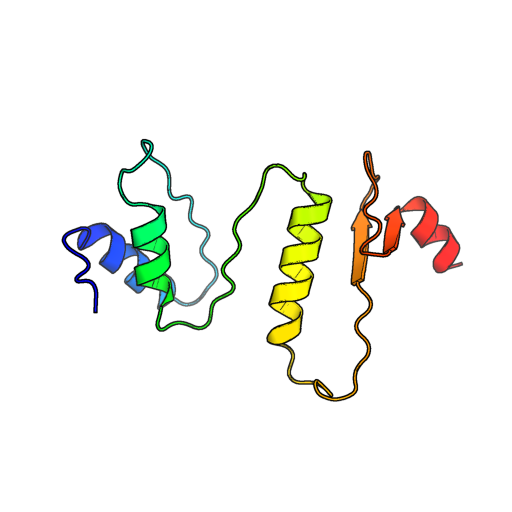 N 1
ATOM 656 C CA . ASN A 1 78 ? -6.921 -0.420 20.853 1.00 83.56 78 ASN A CA 1
ATOM 657 C C . ASN A 1 78 ? -6.510 0.596 21.932 1.00 83.56 78 ASN A C 1
ATOM 659 O O . ASN A 1 78 ? -5.481 1.244 21.786 1.00 83.56 78 ASN A O 1
ATOM 663 N N . LYS A 1 79 ? -7.294 0.734 23.012 1.00 84.62 79 LYS A N 1
ATOM 664 C CA . LYS A 1 79 ? -6.994 1.655 24.120 1.00 84.62 79 LYS A CA 1
ATOM 665 C C . LYS A 1 79 ? -5.898 1.142 25.058 1.00 84.62 79 LYS A C 1
ATOM 667 O O . LYS A 1 79 ? -5.181 1.955 25.623 1.00 84.62 79 LYS A O 1
ATOM 672 N N . ASN A 1 80 ? -5.774 -0.179 25.225 1.00 88.19 80 ASN A N 1
ATOM 673 C CA . ASN A 1 80 ? -4.930 -0.776 26.268 1.00 88.19 80 ASN A CA 1
ATOM 674 C C . ASN A 1 80 ? -3.926 -1.812 25.739 1.00 88.19 80 ASN A C 1
ATOM 676 O O . ASN A 1 80 ? -3.145 -2.359 26.519 1.00 88.19 80 ASN A O 1
ATOM 680 N N . ARG A 1 81 ? -3.940 -2.131 24.439 1.00 87.19 81 ARG A N 1
ATOM 681 C CA . ARG A 1 81 ? -3.003 -3.108 23.877 1.00 87.19 81 ARG A CA 1
ATOM 682 C C . ARG A 1 81 ? -1.594 -2.531 23.777 1.00 87.19 81 ARG A C 1
ATOM 684 O O . ARG A 1 81 ? -1.402 -1.380 23.393 1.00 87.19 81 ARG A O 1
ATOM 691 N N . LYS A 1 82 ? -0.600 -3.373 24.050 1.00 85.06 82 LYS A N 1
ATOM 692 C CA . LYS A 1 82 ? 0.797 -3.115 23.692 1.00 85.06 82 LYS A CA 1
ATOM 693 C C . LYS A 1 82 ? 1.077 -3.778 22.352 1.00 85.06 82 LYS A C 1
ATOM 695 O O . LYS A 1 82 ? 0.787 -4.959 22.171 1.00 85.06 82 LYS A O 1
ATOM 700 N N . GLU A 1 83 ? 1.614 -3.016 21.409 1.00 84.38 83 GLU A N 1
ATOM 701 C CA . GLU A 1 83 ? 1.928 -3.515 20.074 1.00 84.38 83 GLU A CA 1
ATOM 702 C C . GLU A 1 83 ? 3.404 -3.889 19.985 1.00 84.38 83 GLU A C 1
ATOM 704 O O . GLU A 1 83 ? 4.288 -3.069 20.230 1.00 84.38 83 GLU A O 1
ATOM 709 N N . HIS A 1 84 ? 3.663 -5.133 19.594 1.00 85.69 84 HIS A N 1
ATOM 710 C CA . HIS A 1 84 ? 5.001 -5.613 19.289 1.00 85.69 84 HIS A CA 1
ATOM 711 C C . HIS A 1 84 ? 5.070 -5.954 17.807 1.00 85.69 84 HIS A C 1
ATOM 713 O O . HIS A 1 84 ? 4.264 -6.726 17.289 1.00 85.69 84 HIS A O 1
ATOM 719 N N . TYR A 1 85 ? 6.051 -5.379 17.123 1.00 84.81 85 TYR A N 1
ATOM 720 C CA . TYR A 1 85 ? 6.269 -5.620 15.707 1.00 84.81 85 TYR A CA 1
ATOM 721 C C . TYR A 1 85 ? 7.438 -6.579 15.531 1.00 84.81 85 TYR A C 1
ATOM 723 O O . TYR A 1 85 ? 8.513 -6.368 16.094 1.00 84.81 85 TYR A O 1
ATOM 731 N N . ALA A 1 86 ? 7.235 -7.613 14.719 1.00 85.06 86 ALA A N 1
ATOM 732 C CA . ALA A 1 86 ? 8.294 -8.505 14.275 1.00 85.06 86 ALA A CA 1
ATOM 733 C C . ALA A 1 86 ? 8.372 -8.511 12.748 1.00 85.06 86 ALA A C 1
ATOM 735 O O . ALA A 1 86 ? 7.345 -8.471 12.063 1.00 85.06 86 ALA A O 1
ATOM 736 N N . VAL A 1 87 ? 9.579 -8.559 12.197 1.00 82.94 87 VAL A N 1
ATOM 737 C CA . VAL A 1 87 ? 9.837 -8.811 10.779 1.00 82.94 87 VAL A CA 1
ATOM 738 C C . VAL A 1 87 ? 10.528 -10.162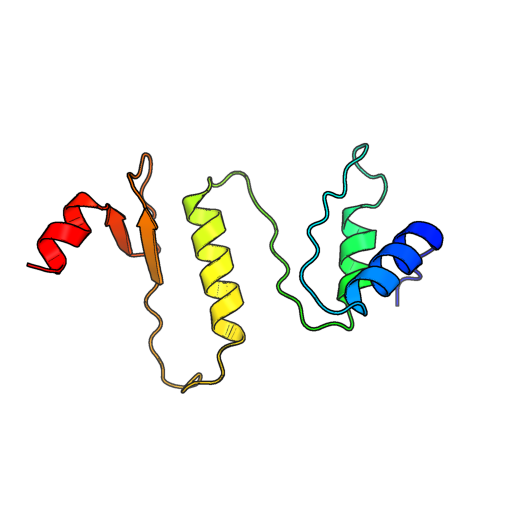 10.700 1.00 82.94 87 VAL A C 1
ATOM 740 O O . VAL A 1 87 ? 11.563 -10.351 11.328 1.00 82.94 87 VAL A O 1
ATOM 743 N N . VAL A 1 88 ? 9.941 -11.091 9.948 1.00 84.88 88 VAL A N 1
ATOM 744 C CA . VAL A 1 88 ? 10.518 -12.413 9.698 1.00 84.88 88 VAL A CA 1
ATOM 745 C C . VAL A 1 88 ? 10.964 -12.450 8.245 1.00 84.88 88 VAL A C 1
ATOM 747 O O . VAL A 1 88 ? 10.188 -12.078 7.362 1.00 84.88 88 VAL A O 1
ATOM 750 N N . ALA A 1 89 ? 12.208 -12.843 8.000 1.00 83.81 89 ALA A N 1
ATOM 751 C CA . ALA A 1 89 ? 12.765 -12.943 6.655 1.00 83.81 89 ALA A CA 1
ATOM 752 C C . ALA A 1 89 ? 13.771 -14.094 6.565 1.00 83.81 89 ALA A C 1
ATOM 754 O O . ALA A 1 89 ? 14.275 -14.577 7.575 1.00 83.81 89 ALA A O 1
ATOM 755 N N . LYS A 1 90 ? 14.097 -14.518 5.338 1.00 84.94 90 LYS A N 1
ATOM 756 C CA . LYS A 1 90 ? 15.119 -15.550 5.098 1.00 84.94 90 LYS A CA 1
ATOM 757 C C . LYS A 1 90 ? 16.483 -15.159 5.671 1.00 84.94 90 LYS A C 1
ATOM 759 O O . LYS A 1 90 ? 17.163 -15.999 6.250 1.00 84.94 90 LYS A O 1
ATOM 764 N N . SER A 1 91 ? 16.858 -13.897 5.503 1.00 82.75 91 SER A N 1
ATOM 765 C CA . SER A 1 91 ? 18.057 -13.293 6.074 1.00 82.75 91 SER A CA 1
ATOM 766 C C . SER A 1 91 ? 17.904 -11.772 6.113 1.00 82.75 91 SER A C 1
ATOM 768 O O . SER A 1 91 ? 17.133 -11.200 5.333 1.00 82.75 91 SER A O 1
ATOM 770 N N . PHE A 1 92 ? 18.651 -11.109 6.996 1.00 81.00 92 PHE A N 1
ATOM 771 C CA . PHE A 1 92 ? 18.727 -9.647 7.052 1.00 81.00 92 PHE A CA 1
ATOM 772 C C . PHE A 1 92 ? 20.140 -9.169 6.729 1.00 81.00 92 PHE A C 1
ATOM 774 O O . PHE A 1 92 ? 21.093 -9.532 7.409 1.00 81.00 92 PHE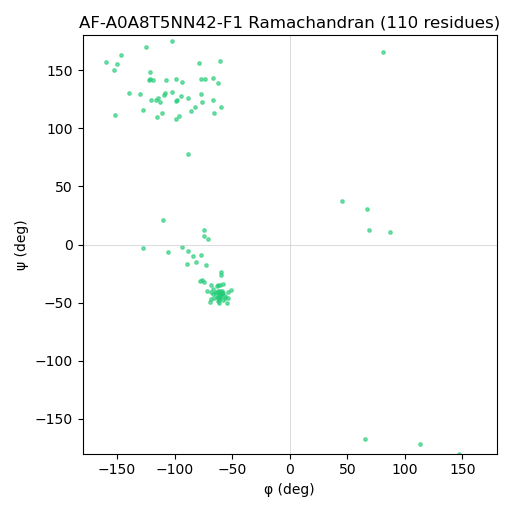 A O 1
ATOM 781 N N . SER A 1 93 ? 20.272 -8.291 5.733 1.00 79.06 93 SER A N 1
ATOM 782 C CA . SER A 1 93 ? 21.505 -7.518 5.525 1.00 79.06 93 SER A CA 1
ATOM 783 C C . SER A 1 93 ? 21.614 -6.345 6.502 1.00 79.06 93 SER A C 1
ATOM 785 O O . SER A 1 93 ? 22.708 -5.965 6.900 1.00 79.06 93 SER A O 1
ATOM 787 N N . VAL A 1 94 ? 20.471 -5.779 6.902 1.00 76.25 94 VAL A N 1
ATOM 788 C CA . VAL A 1 94 ? 20.355 -4.701 7.889 1.00 76.25 94 VAL A CA 1
ATOM 789 C C . VAL A 1 94 ? 19.149 -4.992 8.776 1.00 76.25 94 VAL A C 1
ATOM 791 O O . VAL A 1 94 ? 18.055 -5.264 8.273 1.00 76.25 94 VAL A O 1
ATOM 794 N N . ARG A 1 95 ? 19.339 -4.922 10.096 1.00 80.25 95 ARG A N 1
ATOM 795 C CA . ARG A 1 95 ? 18.275 -5.101 11.093 1.00 80.25 95 ARG A CA 1
ATOM 796 C C . ARG A 1 95 ? 17.774 -3.741 11.580 1.00 80.25 95 ARG A C 1
ATOM 798 O O . ARG A 1 95 ? 18.551 -2.801 11.723 1.00 80.25 95 ARG A O 1
ATOM 805 N N . THR A 1 96 ? 16.469 -3.623 11.816 1.00 73.25 96 THR A N 1
ATOM 806 C CA . THR A 1 96 ? 15.867 -2.409 12.389 1.00 73.25 96 THR A CA 1
ATOM 807 C C . THR A 1 96 ? 15.758 -2.535 13.907 1.00 73.25 96 THR A C 1
ATOM 809 O O . THR A 1 96 ? 15.396 -3.594 14.406 1.00 73.25 96 THR A O 1
ATOM 812 N N . GLY A 1 97 ? 16.029 -1.456 14.646 1.00 77.31 97 GLY A N 1
ATOM 813 C CA . GLY A 1 97 ? 15.810 -1.408 16.100 1.00 77.31 97 GLY A CA 1
ATOM 814 C C . GLY A 1 97 ? 14.342 -1.220 16.504 1.00 77.31 97 GLY A C 1
ATOM 815 O O . GLY A 1 97 ? 14.001 -1.330 17.675 1.00 77.31 97 GLY A O 1
ATOM 816 N N . HIS A 1 98 ? 13.458 -0.935 15.547 1.00 77.62 98 HIS A N 1
ATOM 817 C CA . HIS A 1 98 ? 12.051 -0.616 15.810 1.00 77.62 98 HIS A CA 1
ATOM 818 C C . HIS A 1 98 ? 11.119 -1.838 15.732 1.00 77.62 98 HIS A C 1
ATOM 820 O O . HIS A 1 98 ? 9.914 -1.713 15.949 1.00 77.62 98 HIS A O 1
ATOM 826 N N . ALA A 1 99 ? 11.654 -3.014 15.396 1.00 83.50 99 ALA A N 1
ATOM 827 C CA . ALA A 1 99 ? 10.929 -4.277 15.366 1.00 83.50 99 ALA A CA 1
ATOM 828 C C . ALA A 1 99 ? 11.880 -5.444 15.620 1.00 83.50 99 ALA A C 1
ATOM 830 O O . ALA A 1 99 ? 13.045 -5.403 15.227 1.00 83.50 99 ALA A O 1
ATOM 831 N N . ARG A 1 100 ? 11.366 -6.521 16.216 1.00 85.38 100 ARG A N 1
ATOM 832 C CA . ARG A 1 100 ? 12.127 -7.762 16.366 1.00 85.38 100 ARG A CA 1
ATOM 833 C C . ARG A 1 100 ? 12.379 -8.355 14.979 1.00 85.38 100 ARG A C 1
ATOM 835 O O . ARG A 1 100 ? 11.436 -8.743 14.296 1.00 85.38 100 ARG A O 1
ATOM 842 N N . CYS A 1 101 ? 13.631 -8.388 14.546 1.00 85.69 101 CYS A N 1
ATOM 843 C CA . CYS A 1 101 ? 14.024 -9.055 13.307 1.00 85.69 101 CYS A CA 1
ATOM 844 C C . CYS A 1 101 ? 14.330 -10.518 13.635 1.00 85.69 101 CYS A C 1
ATOM 846 O O . CYS A 1 101 ? 15.090 -10.754 14.570 1.00 85.69 101 CYS A O 1
ATOM 848 N N . ILE A 1 102 ? 13.697 -11.454 12.926 1.00 86.31 102 ILE A N 1
ATOM 849 C CA . ILE A 1 102 ? 13.862 -12.898 13.135 1.00 86.31 102 ILE A CA 1
ATOM 850 C C . ILE A 1 102 ? 14.212 -13.543 11.798 1.00 86.31 102 ILE A C 1
ATOM 852 O O . ILE A 1 102 ? 13.411 -13.523 10.856 1.00 86.31 102 ILE A O 1
ATOM 856 N N . ASP A 1 103 ? 15.410 -14.099 11.708 1.00 88.25 103 ASP A N 1
ATOM 857 C CA . ASP A 1 103 ? 15.852 -14.868 10.545 1.00 88.25 103 ASP A CA 1
ATOM 858 C C . ASP A 1 103 ? 15.246 -16.281 10.596 1.00 88.25 103 ASP A C 1
ATOM 860 O O . ASP A 1 103 ? 14.944 -16.784 11.676 1.00 88.25 103 ASP A O 1
ATOM 864 N N . ILE A 1 104 ? 15.110 -16.972 9.457 1.00 83.75 104 ILE A N 1
ATOM 865 C CA . ILE A 1 104 ? 14.559 -18.348 9.435 1.00 83.75 104 ILE A CA 1
ATOM 866 C C . ILE A 1 104 ? 15.317 -19.282 10.394 1.00 83.75 104 ILE A C 1
ATOM 868 O O . ILE A 1 104 ? 14.691 -20.014 11.146 1.00 83.75 104 ILE A O 1
ATOM 872 N N . LYS A 1 105 ? 16.650 -19.180 10.456 1.00 83.25 105 LYS A N 1
ATOM 873 C CA . LYS A 1 105 ? 17.461 -19.983 11.389 1.00 83.25 105 LYS A CA 1
ATOM 874 C C . LYS A 1 105 ? 17.146 -19.696 12.862 1.00 83.25 105 LYS A C 1
ATOM 876 O O . LYS A 1 105 ? 17.240 -20.580 13.701 1.00 83.25 105 LYS A O 1
ATOM 881 N N . GLU A 1 106 ? 16.823 -18.445 13.187 1.00 85.06 106 GLU A N 1
ATOM 882 C CA . GLU A 1 106 ? 16.433 -18.056 14.546 1.00 85.06 106 GLU A CA 1
ATOM 883 C C . GLU A 1 106 ? 15.013 -18.541 14.861 1.00 85.06 106 GLU A C 1
ATOM 885 O O . GLU A 1 106 ? 14.728 -18.871 16.008 1.00 85.06 106 GLU A O 1
ATOM 890 N N . LEU A 1 107 ? 14.140 -18.605 13.850 1.00 80.75 107 LEU A N 1
ATOM 891 C CA . LEU A 1 107 ? 12.787 -19.139 13.974 1.00 80.75 107 LEU A CA 1
ATOM 892 C C . LEU A 1 107 ? 12.797 -20.642 14.270 1.00 80.75 107 LEU A C 1
ATOM 894 O O . LEU A 1 107 ? 12.052 -21.073 15.143 1.00 80.75 107 LEU A O 1
ATOM 898 N N . ASP A 1 108 ? 13.662 -21.409 13.602 1.00 81.00 108 ASP A N 1
ATOM 899 C CA . ASP A 1 108 ? 13.793 -22.854 13.829 1.00 81.00 108 ASP A CA 1
ATOM 900 C C . ASP A 1 108 ? 14.164 -23.159 15.293 1.00 81.00 108 ASP A C 1
ATOM 902 O O . ASP A 1 108 ? 13.585 -24.045 15.912 1.00 81.00 108 ASP A O 1
ATOM 906 N N . ASN A 1 109 ? 15.045 -22.349 15.892 1.00 77.19 109 ASN A N 1
ATOM 907 C CA . ASN A 1 109 ? 15.432 -22.463 17.305 1.00 77.19 109 ASN A CA 1
ATOM 908 C C . ASN A 1 109 ? 14.349 -21.998 18.296 1.00 77.19 109 ASN A C 1
ATOM 910 O O . ASN A 1 109 ? 14.450 -22.275 19.485 1.00 77.19 109 ASN A O 1
ATOM 914 N N . LEU A 1 110 ? 13.363 -21.223 17.838 1.00 69.62 110 LEU A N 1
ATOM 915 C CA . LEU A 1 110 ? 12.252 -20.709 18.650 1.00 69.62 110 LEU A CA 1
ATOM 916 C C . LEU A 1 110 ? 11.055 -21.668 18.684 1.00 69.62 110 LEU A C 1
ATOM 918 O O . LEU A 1 110 ? 10.163 -21.486 19.512 1.00 69.62 110 LEU A O 1
ATOM 922 N N . LEU A 1 111 ? 11.007 -22.618 17.748 1.00 68.94 111 LEU A N 1
ATOM 923 C CA . LEU A 1 111 ? 9.935 -23.603 17.597 1.00 68.94 111 LEU A CA 1
ATOM 924 C C . LEU A 1 111 ? 10.341 -25.011 18.065 1.00 68.94 111 LEU A C 1
ATOM 926 O O . LEU A 1 111 ? 9.487 -25.898 18.078 1.00 68.94 111 LEU A O 1
ATOM 930 N N . ALA A 1 112 ? 11.613 -25.199 18.421 1.00 60.97 112 ALA A N 1
ATOM 931 C CA . ALA A 1 112 ? 12.154 -26.392 19.069 1.00 60.97 112 ALA A CA 1
ATOM 932 C C . ALA A 1 112 ? 12.076 -26.262 20.597 1.00 60.97 112 ALA A C 1
ATOM 934 O O . ALA A 1 112 ? 11.832 -27.301 21.250 1.00 60.97 112 ALA A O 1
#

Mean predicted aligned error: 8.19 Å